Protein AF-A0A4R1I8J6-F1 (afdb_monomer_lite)

Sequence (56 aa):
MNQRPEPTTFIAITPTMRQLIENVVEDLMLLLDEIDGDVDCEDEAPRFAAGDTPAP

Structure (mmCIF, N/CA/C/O backbone):
data_AF-A0A4R1I8J6-F1
#
_entry.id   AF-A0A4R1I8J6-F1
#
loop_
_atom_site.group_PDB
_atom_site.id
_atom_site.type_symbol
_atom_site.label_atom_id
_atom_site.label_alt_id
_atom_site.label_comp_id
_atom_site.label_asym_id
_atom_site.label_entity_id
_atom_site.label_seq_id
_atom_site.pdbx_PDB_ins_code
_atom_site.Cartn_x
_atom_site.Cartn_y
_atom_site.Cartn_z
_atom_site.occupancy
_atom_site.B_iso_or_equiv
_atom_site.auth_seq_id
_atom_site.auth_comp_id
_atom_site.auth_asym_id
_atom_site.auth_atom_id
_atom_site.pdbx_PDB_model_num
ATOM 1 N N . MET A 1 1 ? -6.546 -42.543 17.661 1.00 43.16 1 MET A N 1
ATOM 2 C CA . MET A 1 1 ? -5.927 -41.252 18.029 1.00 43.16 1 MET A CA 1
ATOM 3 C C . MET A 1 1 ? -6.865 -40.168 17.533 1.00 43.16 1 MET A C 1
ATOM 5 O O . MET A 1 1 ? -7.020 -40.037 16.329 1.00 43.16 1 MET A O 1
ATOM 9 N N . ASN A 1 2 ? -7.575 -39.491 18.434 1.00 62.38 2 ASN A N 1
ATOM 10 C CA . ASN A 1 2 ? -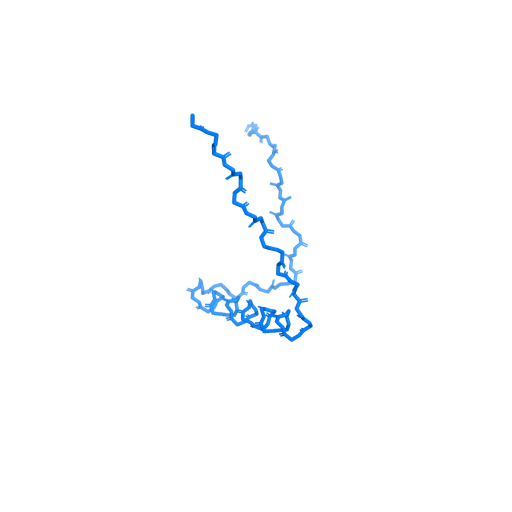8.551 -38.468 18.059 1.00 62.38 2 ASN A CA 1
ATOM 11 C C . ASN A 1 2 ? -7.796 -37.149 17.862 1.00 62.38 2 ASN A C 1
ATOM 13 O O . ASN A 1 2 ? -7.435 -36.508 18.846 1.00 62.38 2 ASN A O 1
ATOM 17 N N . GLN A 1 3 ? -7.492 -36.784 16.614 1.00 70.12 3 GLN A N 1
ATOM 18 C CA . GLN A 1 3 ? -6.939 -35.466 16.303 1.00 70.12 3 GLN A CA 1
ATOM 19 C C . GLN A 1 3 ? -8.012 -34.422 16.609 1.00 70.12 3 GLN A C 1
ATOM 21 O O . GLN A 1 3 ? -9.067 -34.388 15.976 1.00 70.12 3 GLN A O 1
ATOM 26 N N . ARG A 1 4 ? -7.768 -33.610 17.637 1.00 75.25 4 ARG A N 1
ATOM 27 C CA . ARG A 1 4 ? -8.595 -32.443 17.922 1.00 75.25 4 ARG A CA 1
ATOM 28 C C . ARG A 1 4 ? -8.258 -31.401 16.848 1.00 75.25 4 ARG A C 1
ATOM 30 O O . ARG A 1 4 ? -7.071 -31.140 16.670 1.00 75.25 4 ARG A O 1
ATOM 37 N N . PRO A 1 5 ? -9.238 -30.851 16.114 1.00 75.94 5 PRO A N 1
ATOM 38 C CA . PRO A 1 5 ? -8.953 -29.792 15.157 1.00 75.94 5 PRO A CA 1
ATOM 39 C C . PRO A 1 5 ? -8.327 -28.608 15.899 1.00 75.94 5 PRO A C 1
ATOM 41 O O . PRO A 1 5 ? -8.835 -28.194 16.947 1.00 75.94 5 PRO A O 1
ATOM 44 N N . GLU A 1 6 ? -7.199 -28.120 15.381 1.00 81.81 6 GLU A N 1
ATOM 45 C CA . GLU A 1 6 ? -6.532 -26.920 15.886 1.00 81.81 6 GLU A CA 1
ATOM 46 C C . GLU A 1 6 ? -7.533 -25.751 15.872 1.00 81.81 6 GLU A C 1
ATOM 48 O O . GLU A 1 6 ? -8.279 -25.593 14.897 1.00 81.81 6 GLU A O 1
ATOM 53 N N . PRO A 1 7 ? -7.606 -24.947 16.944 1.00 81.69 7 PRO A N 1
ATOM 54 C CA . PRO A 1 7 ? -8.533 -23.828 16.999 1.00 81.69 7 PRO A CA 1
ATOM 55 C C . PRO A 1 7 ? -8.203 -22.817 15.894 1.00 81.69 7 PRO A C 1
ATOM 57 O O . PRO A 1 7 ? -7.093 -22.295 15.817 1.00 81.69 7 PRO A O 1
ATOM 60 N N . THR A 1 8 ? -9.180 -22.530 15.033 1.00 83.12 8 THR A N 1
ATOM 61 C CA . THR A 1 8 ? -9.052 -21.495 14.003 1.00 83.12 8 THR A CA 1
ATOM 62 C C . THR A 1 8 ? -9.050 -20.117 14.660 1.00 83.12 8 THR A C 1
ATOM 64 O O . THR A 1 8 ? -10.044 -19.703 15.258 1.00 83.12 8 THR A O 1
ATOM 67 N N . THR A 1 9 ? -7.936 -19.399 14.540 1.00 84.44 9 THR A N 1
ATOM 68 C CA . THR A 1 9 ? -7.811 -18.027 15.041 1.00 84.44 9 THR A CA 1
ATOM 69 C C . THR A 1 9 ? -8.318 -17.047 13.992 1.00 84.44 9 THR A C 1
ATOM 71 O O . THR A 1 9 ? -7.738 -16.920 12.916 1.00 84.44 9 THR A O 1
ATOM 74 N N . PHE A 1 10 ? -9.387 -16.327 14.320 1.00 83.50 10 PHE A N 1
ATOM 75 C CA . PHE A 1 10 ? -9.902 -15.245 13.489 1.00 83.50 10 PHE A CA 1
ATOM 76 C C . PHE A 1 10 ? -9.209 -13.939 13.865 1.00 83.50 10 PHE A C 1
ATOM 78 O O . PHE A 1 10 ? -9.329 -13.466 14.995 1.00 83.50 10 PHE A O 1
ATOM 85 N N . ILE A 1 11 ? -8.485 -13.357 12.913 1.00 86.44 11 ILE A N 1
ATOM 86 C CA . ILE A 1 11 ? -7.827 -12.063 13.086 1.00 86.44 11 ILE A CA 1
ATOM 87 C C . ILE A 1 11 ? -8.738 -10.995 12.488 1.00 86.44 11 ILE A C 1
ATOM 89 O O . ILE A 1 11 ? -9.035 -11.014 11.295 1.00 86.44 11 ILE A O 1
ATOM 93 N N . ALA A 1 12 ? -9.191 -10.065 13.325 1.00 90.50 12 ALA A N 1
ATOM 94 C CA . ALA A 1 12 ? -9.938 -8.907 12.859 1.00 90.50 12 ALA A CA 1
ATOM 95 C C . ALA A 1 12 ? -8.981 -7.920 12.177 1.00 90.50 12 ALA A C 1
ATOM 97 O O . ALA A 1 12 ? -8.016 -7.459 12.788 1.00 90.50 12 ALA A O 1
ATOM 98 N N . ILE A 1 13 ? -9.266 -7.574 10.921 1.00 90.69 13 ILE A N 1
ATOM 99 C CA . ILE A 1 13 ? -8.547 -6.514 10.213 1.00 90.69 13 ILE A CA 1
ATOM 100 C C . ILE A 1 13 ? -8.995 -5.174 10.794 1.00 90.69 13 ILE A C 1
ATOM 102 O O . ILE A 1 13 ? -10.168 -4.806 10.706 1.00 90.69 13 ILE A O 1
ATOM 106 N N . THR A 1 14 ? -8.064 -4.439 11.397 1.00 96.06 14 THR A N 1
ATOM 107 C CA . THR A 1 14 ? -8.338 -3.078 11.868 1.00 96.06 14 THR A CA 1
ATOM 108 C C . THR A 1 14 ? -8.318 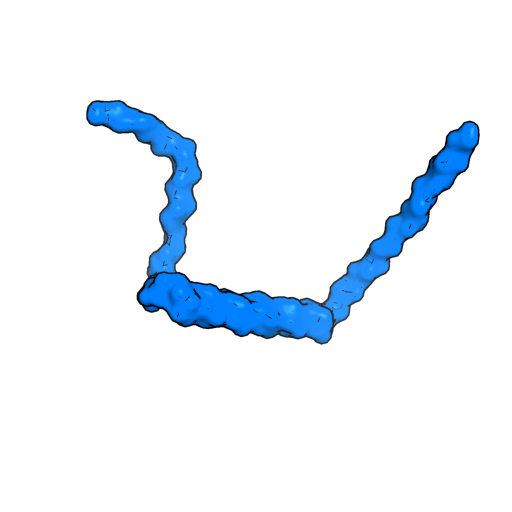-2.090 10.696 1.00 96.06 14 THR A C 1
ATOM 110 O O . THR A 1 14 ? -7.679 -2.363 9.675 1.00 96.06 14 THR A O 1
ATOM 113 N N . PRO A 1 15 ? -8.956 -0.912 10.825 1.00 96.44 15 PRO A N 1
ATOM 114 C CA . PRO A 1 15 ? -8.885 0.127 9.795 1.00 96.44 15 PRO A CA 1
ATOM 115 C C . PRO A 1 15 ? -7.446 0.527 9.440 1.00 96.44 15 PRO A C 1
ATOM 117 O O . PRO A 1 15 ? -7.127 0.733 8.277 1.00 96.44 15 PRO A O 1
ATOM 120 N N . THR A 1 16 ? -6.548 0.566 10.426 1.00 97.00 16 THR A N 1
ATOM 121 C CA . THR A 1 16 ? -5.130 0.876 10.199 1.00 97.00 16 THR A CA 1
ATOM 122 C C . THR A 1 16 ? -4.415 -0.226 9.423 1.00 97.00 16 THR A C 1
ATOM 124 O O . THR A 1 16 ? -3.650 0.074 8.516 1.00 97.00 16 THR A O 1
ATOM 127 N N . MET A 1 17 ? -4.670 -1.501 9.742 1.00 95.56 17 MET A N 1
ATOM 128 C CA . MET A 1 17 ? -4.105 -2.622 8.980 1.00 95.56 17 MET A CA 1
ATOM 129 C C . MET A 1 17 ? -4.571 -2.596 7.529 1.00 95.56 17 MET A C 1
ATOM 131 O O . MET A 1 17 ? -3.765 -2.809 6.632 1.00 95.56 17 MET A O 1
ATOM 135 N N . ARG A 1 18 ? -5.852 -2.292 7.306 1.00 95.75 18 ARG A N 1
ATOM 136 C CA . ARG A 1 18 ? -6.403 -2.095 5.967 1.00 95.75 18 ARG A CA 1
ATOM 137 C C . ARG A 1 18 ? -5.648 -1.004 5.209 1.00 95.75 18 ARG A C 1
ATOM 139 O O . ARG A 1 18 ? -5.160 -1.288 4.126 1.00 95.75 18 ARG A O 1
ATOM 146 N N . GLN A 1 19 ? -5.486 0.179 5.803 1.00 97.69 19 GLN A N 1
ATOM 147 C CA . GLN A 1 19 ? -4.777 1.285 5.155 1.00 97.69 19 GLN A CA 1
ATOM 148 C C . GLN A 1 19 ? -3.333 0.917 4.795 1.00 97.69 19 GLN A C 1
ATOM 150 O O . GLN A 1 19 ? -2.855 1.247 3.720 1.00 97.69 19 GLN A O 1
ATOM 155 N N . LEU A 1 20 ? -2.627 0.218 5.689 1.00 97.06 20 LEU A N 1
ATOM 156 C CA . LEU A 1 20 ? -1.256 -0.219 5.419 1.00 97.06 20 LEU A CA 1
ATOM 157 C C . LEU A 1 20 ? -1.191 -1.205 4.251 1.00 97.06 20 LEU A C 1
ATOM 159 O O . LEU A 1 20 ? -0.272 -1.125 3.445 1.00 97.06 20 LEU A O 1
ATOM 163 N N . ILE A 1 21 ? -2.155 -2.125 4.162 1.00 95.81 21 ILE A N 1
ATOM 164 C CA . ILE A 1 21 ? -2.250 -3.067 3.042 1.00 95.81 21 ILE A CA 1
ATOM 165 C C . ILE A 1 21 ? -2.536 -2.312 1.744 1.00 95.81 21 ILE A C 1
ATOM 167 O O . ILE A 1 21 ? -1.858 -2.561 0.757 1.00 95.81 21 ILE A O 1
ATOM 171 N N . GLU A 1 22 ? -3.500 -1.391 1.755 1.00 96.88 22 GLU A N 1
ATOM 172 C CA . GLU A 1 22 ? -3.872 -0.585 0.585 1.00 96.88 22 GLU A CA 1
ATOM 173 C C . GLU A 1 22 ? -2.670 0.211 0.059 1.00 96.88 22 GLU A C 1
ATOM 175 O O . GLU A 1 22 ? -2.324 0.072 -1.109 1.00 96.88 22 GLU A O 1
ATOM 180 N N . ASN A 1 23 ? -1.941 0.909 0.935 1.00 96.81 23 ASN A N 1
ATOM 181 C CA . ASN A 1 23 ? -0.747 1.663 0.543 1.00 96.81 23 ASN A CA 1
ATOM 182 C C . ASN A 1 23 ? 0.341 0.767 -0.077 1.00 96.81 23 ASN A C 1
ATOM 184 O O . ASN A 1 23 ? 0.938 1.121 -1.084 1.00 96.81 23 ASN A O 1
ATOM 188 N N . VAL A 1 24 ? 0.605 -0.405 0.514 1.00 97.19 24 VAL A N 1
ATOM 189 C CA . VAL A 1 24 ? 1.630 -1.327 -0.010 1.00 97.19 24 VAL A CA 1
ATOM 190 C C . VAL A 1 24 ? 1.218 -1.910 -1.360 1.00 97.19 24 VAL A C 1
ATOM 192 O O . VAL A 1 24 ? 2.076 -2.157 -2.203 1.00 97.19 24 VAL A O 1
ATOM 195 N N . VAL A 1 25 ? -0.077 -2.153 -1.567 1.00 95.62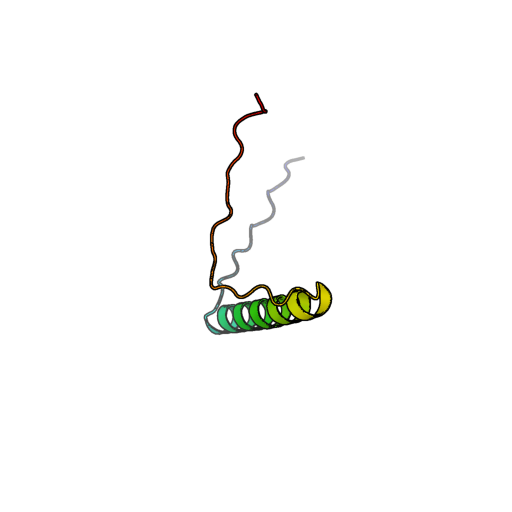 25 VAL A N 1
ATOM 196 C CA . VAL A 1 25 ? -0.592 -2.601 -2.864 1.00 95.62 25 VAL A CA 1
ATOM 197 C C . VAL A 1 25 ? -0.398 -1.508 -3.913 1.00 95.62 25 VAL A C 1
ATOM 199 O O . VAL A 1 25 ? 0.115 -1.818 -4.980 1.00 95.62 25 VAL A O 1
ATOM 202 N N . GLU A 1 26 ? -0.728 -0.252 -3.605 1.00 94.56 26 GLU A N 1
ATOM 203 C CA . GLU A 1 26 ? -0.501 0.885 -4.510 1.00 94.56 26 GLU A CA 1
ATOM 204 C C . GLU A 1 26 ? 0.978 1.045 -4.880 1.00 94.56 26 GLU A C 1
ATOM 206 O O . GLU A 1 26 ? 1.313 1.094 -6.063 1.00 94.56 26 GLU A O 1
ATOM 211 N N . ASP A 1 27 ? 1.873 1.027 -3.890 1.00 94.81 27 ASP A N 1
ATOM 212 C CA . ASP A 1 27 ? 3.320 1.110 -4.119 1.00 94.81 27 ASP A CA 1
ATOM 213 C C . ASP A 1 27 ? 3.829 -0.049 -4.994 1.00 94.81 27 ASP A C 1
ATOM 215 O O . ASP A 1 27 ? 4.703 0.134 -5.844 1.00 94.81 27 ASP A O 1
ATOM 219 N N . LEU A 1 28 ? 3.286 -1.257 -4.796 1.00 93.75 28 LEU A N 1
ATOM 220 C CA . LEU A 1 28 ? 3.650 -2.424 -5.592 1.00 93.75 28 LEU A CA 1
ATOM 221 C C . LEU A 1 28 ? 3.164 -2.298 -7.038 1.00 93.75 28 LEU A C 1
ATOM 223 O O . LEU A 1 28 ? 3.909 -2.676 -7.934 1.00 93.75 28 LEU A O 1
ATOM 227 N N . MET A 1 29 ? 1.958 -1.779 -7.272 1.00 88.56 29 MET A N 1
ATOM 228 C CA . MET A 1 29 ? 1.459 -1.542 -8.632 1.00 88.56 29 MET A CA 1
ATOM 229 C C . MET A 1 29 ? 2.357 -0.547 -9.370 1.00 88.56 29 MET A C 1
ATOM 231 O O . MET A 1 29 ? 2.858 -0.876 -10.438 1.00 88.56 29 MET A O 1
ATOM 235 N N . LEU A 1 30 ? 2.688 0.587 -8.742 1.00 88.12 30 LEU A N 1
ATOM 236 C CA . LEU A 1 30 ? 3.592 1.586 -9.326 1.00 88.12 30 LEU A CA 1
ATOM 237 C C . LEU A 1 30 ? 4.966 1.003 -9.683 1.00 88.12 30 LEU A C 1
ATOM 239 O O . LEU A 1 30 ? 5.530 1.313 -10.731 1.00 88.12 30 LEU A O 1
ATOM 243 N N . LEU A 1 31 ? 5.514 0.156 -8.808 1.00 90.44 31 LEU A N 1
ATOM 244 C CA . LEU A 1 31 ? 6.785 -0.515 -9.063 1.00 90.44 31 LEU A CA 1
ATOM 245 C C . LEU A 1 31 ? 6.687 -1.498 -10.235 1.00 90.44 31 LEU A C 1
ATOM 247 O O . LEU A 1 31 ? 7.627 -1.615 -11.019 1.00 90.44 31 LEU A O 1
ATOM 251 N N . LEU A 1 32 ? 5.588 -2.245 -10.326 1.00 88.19 32 LEU A N 1
ATOM 252 C CA . LEU A 1 32 ? 5.381 -3.198 -11.411 1.00 88.19 32 LEU A CA 1
ATOM 253 C C . LEU A 1 32 ? 5.244 -2.479 -12.756 1.00 88.19 32 LEU A C 1
ATOM 255 O O . LEU A 1 32 ? 5.871 -2.932 -13.708 1.00 88.19 32 LEU A O 1
ATOM 259 N N . ASP A 1 33 ? 4.557 -1.338 -12.806 1.00 82.81 33 ASP A N 1
ATOM 260 C CA . ASP A 1 33 ? 4.462 -0.500 -14.009 1.00 82.81 33 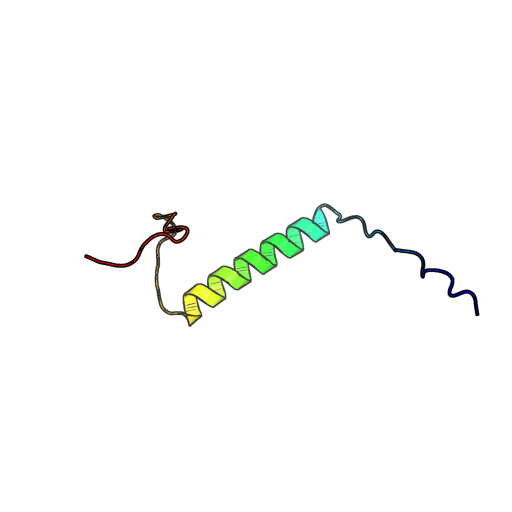ASP A CA 1
ATOM 261 C C . ASP A 1 33 ? 5.844 0.016 -14.448 1.00 82.81 33 ASP A C 1
ATOM 263 O O . ASP A 1 33 ? 6.208 -0.049 -15.623 1.00 82.81 33 ASP A O 1
ATOM 267 N N . GLU A 1 34 ? 6.668 0.477 -13.496 1.00 84.50 34 GLU A N 1
ATOM 268 C CA . GLU A 1 34 ? 8.036 0.927 -13.787 1.00 84.50 34 GLU A CA 1
ATOM 269 C C . GLU A 1 34 ? 8.909 -0.207 -14.353 1.00 84.50 34 GLU A C 1
ATOM 271 O O . GLU A 1 34 ? 9.737 0.026 -15.239 1.00 84.50 34 GLU A O 1
ATOM 276 N N . ILE A 1 35 ? 8.738 -1.433 -13.849 1.00 86.00 35 ILE A N 1
ATOM 277 C CA . ILE A 1 35 ? 9.523 -2.600 -14.269 1.00 86.00 35 ILE A CA 1
ATOM 278 C C . ILE A 1 35 ? 9.048 -3.162 -15.613 1.00 86.00 35 ILE A C 1
ATOM 280 O O . ILE A 1 35 ? 9.897 -3.534 -16.427 1.00 86.00 35 ILE A O 1
ATOM 284 N N . ASP A 1 36 ? 7.736 -3.265 -15.840 1.00 77.38 36 ASP A N 1
ATOM 285 C CA . ASP A 1 36 ? 7.178 -3.805 -17.089 1.00 77.38 36 ASP A CA 1
ATOM 286 C C . ASP A 1 36 ? 7.429 -2.849 -18.267 1.00 77.38 36 ASP A C 1
ATOM 288 O O . ASP A 1 36 ? 7.506 -3.260 -19.424 1.00 77.38 36 ASP A O 1
ATOM 292 N N . GLY A 1 37 ? 7.679 -1.567 -17.972 1.00 63.88 37 GLY A N 1
ATOM 293 C CA . GLY A 1 37 ? 8.080 -0.570 -18.960 1.00 63.88 37 GLY A CA 1
ATOM 294 C C . GLY A 1 37 ? 6.947 -0.145 -19.895 1.00 63.88 37 GLY A C 1
ATOM 295 O O . GLY A 1 37 ? 7.196 0.659 -20.798 1.00 63.88 37 GLY A O 1
ATOM 296 N N . ASP A 1 38 ? 5.729 -0.643 -19.669 1.00 63.16 38 ASP A N 1
ATOM 297 C CA . ASP A 1 38 ? 4.513 -0.165 -20.312 1.00 63.16 38 ASP A CA 1
ATOM 298 C C . ASP A 1 38 ? 3.907 0.961 -19.471 1.00 63.16 38 ASP A C 1
ATOM 300 O O . ASP A 1 38 ? 3.500 0.786 -18.325 1.00 63.16 38 ASP A O 1
ATOM 304 N N . VAL A 1 39 ? 3.830 2.150 -20.069 1.00 58.06 39 VAL A N 1
ATOM 305 C CA . VAL A 1 39 ? 3.01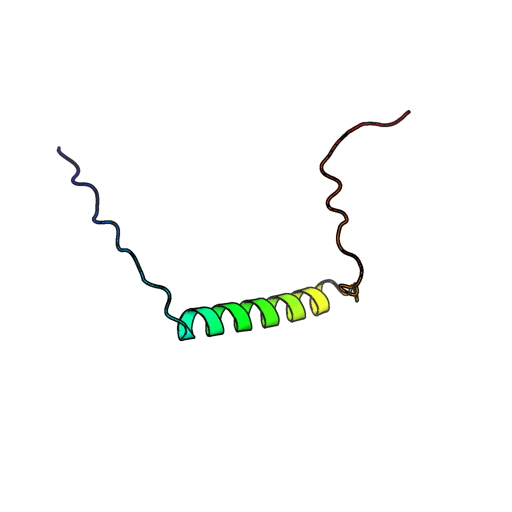0 3.259 -19.563 1.00 58.06 39 VAL A CA 1
ATOM 306 C C . VAL A 1 39 ? 1.574 2.989 -20.007 1.00 58.06 39 VAL A C 1
ATOM 308 O O . VAL A 1 39 ? 1.004 3.769 -20.768 1.00 58.06 39 VAL A O 1
ATOM 311 N N . ASP A 1 40 ? 0.999 1.854 -19.620 1.00 58.53 40 ASP A N 1
ATOM 312 C CA . ASP A 1 40 ? -0.379 1.557 -19.995 1.00 58.53 40 ASP A CA 1
ATOM 313 C C . ASP A 1 40 ? -1.320 2.228 -18.997 1.00 58.53 40 ASP A C 1
ATOM 315 O O . ASP A 1 40 ? -1.702 1.706 -17.955 1.00 58.53 40 ASP A O 1
ATOM 319 N N . CYS A 1 41 ? -1.638 3.475 -19.359 1.00 55.81 41 CYS A N 1
ATOM 320 C CA . CYS A 1 41 ? -2.755 4.270 -18.888 1.00 55.81 41 CYS A CA 1
ATOM 321 C C . CYS A 1 41 ? -3.945 3.386 -18.484 1.00 55.81 41 CYS A C 1
ATOM 323 O O . CYS A 1 41 ? -4.598 2.789 -19.341 1.00 55.81 41 CYS A O 1
ATOM 325 N N . GLU A 1 42 ? -4.305 3.405 -17.200 1.00 55.19 42 GLU A N 1
ATOM 326 C CA . GLU A 1 42 ? -5.564 2.858 -16.676 1.00 55.19 42 GLU A CA 1
ATOM 327 C C . GLU A 1 42 ? -6.820 3.628 -17.172 1.00 55.19 42 GLU A C 1
ATOM 329 O O . GLU A 1 42 ? -7.775 3.832 -16.428 1.00 55.19 42 GLU A O 1
ATOM 334 N N . ASP A 1 43 ? -6.848 4.064 -18.435 1.00 54.38 43 ASP A N 1
ATOM 335 C CA . ASP A 1 43 ? -8.031 4.613 -19.112 1.00 54.38 43 ASP A CA 1
ATOM 336 C C . ASP A 1 43 ? -8.753 3.568 -19.992 1.00 54.38 43 ASP A C 1
ATOM 338 O O . ASP A 1 43 ? -9.850 3.833 -20.484 1.00 54.38 43 ASP A O 1
ATOM 342 N N . GLU A 1 44 ? -8.223 2.348 -20.149 1.00 54.28 44 GLU A N 1
ATOM 343 C CA . GLU A 1 44 ? -8.962 1.235 -20.765 1.00 54.28 44 GLU A CA 1
ATOM 344 C C . GLU A 1 44 ? -8.956 -0.031 -19.896 1.00 54.28 44 GLU A C 1
ATOM 346 O O . GLU A 1 44 ? -8.126 -0.925 -20.037 1.00 54.28 44 GLU A O 1
ATOM 351 N N . ALA A 1 45 ? -9.993 -0.186 -19.073 1.00 52.38 45 ALA A N 1
ATOM 352 C CA . ALA A 1 45 ? -10.509 -1.513 -18.744 1.00 52.38 45 ALA A CA 1
ATOM 353 C C . ALA A 1 45 ? -11.878 -1.703 -19.434 1.00 52.38 45 ALA A C 1
ATOM 355 O O . ALA A 1 45 ? -12.676 -0.764 -19.412 1.00 52.38 45 ALA A O 1
ATOM 356 N N . PRO A 1 46 ? -12.226 -2.890 -19.989 1.00 49.75 46 PRO A N 1
ATOM 357 C CA . PRO A 1 46 ? -11.601 -4.189 -19.747 1.00 49.75 46 PRO A CA 1
ATOM 358 C C . PRO A 1 46 ? -11.301 -4.992 -21.031 1.00 49.75 46 PRO A C 1
ATOM 360 O O . PRO A 1 46 ? -12.203 -5.346 -21.789 1.00 49.75 46 PRO A O 1
ATOM 363 N N . ARG A 1 47 ? -10.070 -5.487 -21.188 1.00 52.38 47 ARG A N 1
ATOM 364 C CA . ARG A 1 47 ? -9.816 -6.703 -21.987 1.00 52.38 47 ARG A CA 1
ATOM 365 C C . ARG A 1 47 ? -9.876 -7.964 -21.123 1.00 52.38 47 ARG A C 1
ATOM 367 O O . ARG A 1 47 ? -9.075 -8.878 -21.262 1.00 52.38 47 ARG A O 1
ATOM 374 N N . PHE A 1 48 ? -10.910 -8.076 -20.291 1.00 57.97 48 PHE A N 1
ATOM 375 C CA . PHE A 1 48 ? -11.407 -9.391 -19.884 1.00 57.97 48 PHE A CA 1
ATOM 376 C C . PHE A 1 48 ? -12.297 -9.941 -21.005 1.00 57.97 48 PHE A C 1
ATOM 378 O O . PHE A 1 48 ? -13.513 -10.051 -20.860 1.00 57.97 48 PHE A O 1
ATOM 385 N N . ALA A 1 49 ? -11.693 -10.290 -22.143 1.00 49.38 49 ALA A N 1
ATOM 386 C CA . ALA A 1 49 ? -12.313 -11.242 -23.053 1.00 49.38 49 ALA A CA 1
ATOM 387 C C . ALA A 1 49 ? -12.165 -12.624 -22.407 1.00 49.38 49 ALA A C 1
ATOM 389 O O . ALA A 1 49 ? -11.189 -13.341 -22.621 1.00 49.38 49 ALA A O 1
ATOM 390 N N . ALA A 1 50 ? -13.119 -12.950 -21.534 1.00 54.84 50 ALA A N 1
ATOM 391 C CA . ALA A 1 50 ? -13.381 -14.322 -21.134 1.00 54.84 50 ALA A CA 1
ATOM 392 C C . ALA A 1 50 ? -13.455 -15.190 -22.403 1.00 54.84 50 ALA A C 1
ATOM 394 O O . ALA A 1 50 ? -14.094 -14.800 -23.379 1.00 54.84 50 ALA A O 1
ATOM 395 N N . GLY A 1 51 ? -12.737 -16.312 -22.414 1.00 63.38 51 GLY A N 1
ATOM 396 C CA . GLY A 1 51 ? -12.523 -17.094 -23.628 1.00 63.38 51 GLY A CA 1
ATOM 397 C C . GLY A 1 51 ? -13.804 -17.615 -24.284 1.00 63.38 51 GLY A C 1
ATOM 398 O O . GLY A 1 51 ? -14.637 -18.198 -23.604 1.00 63.38 51 GLY A O 1
ATOM 399 N N . ASP A 1 52 ? -13.896 -17.433 -25.604 1.00 53.94 52 ASP A N 1
ATOM 400 C CA . ASP A 1 52 ? -14.626 -18.220 -26.620 1.00 53.94 52 ASP A CA 1
ATOM 401 C C . ASP A 1 52 ? -14.307 -17.506 -27.961 1.00 53.94 52 ASP A C 1
ATOM 403 O O . ASP A 1 52 ? -14.414 -16.286 -28.013 1.00 53.94 52 ASP A O 1
ATOM 407 N N . THR A 1 53 ? -13.802 -18.048 -29.072 1.00 54.38 53 THR A N 1
ATOM 408 C CA . THR A 1 53 ? -13.906 -19.346 -29.762 1.00 54.38 53 THR A CA 1
ATOM 409 C C . THR A 1 53 ? -12.789 -19.350 -30.847 1.00 54.38 53 THR A C 1
ATOM 411 O O . THR A 1 53 ? -12.387 -18.263 -31.279 1.00 54.38 53 THR A O 1
ATOM 414 N N . PRO A 1 54 ? -12.241 -20.491 -31.326 1.00 51.94 54 PRO A N 1
ATOM 415 C CA . PRO A 1 54 ? -11.229 -20.478 -32.391 1.00 51.94 54 PRO A CA 1
ATOM 416 C C . PRO A 1 54 ? -11.777 -20.027 -33.762 1.00 51.94 54 PRO A C 1
ATOM 418 O O . PRO A 1 54 ? -12.969 -20.136 -34.038 1.00 51.94 54 PRO A O 1
ATOM 421 N N . ALA A 1 55 ? -10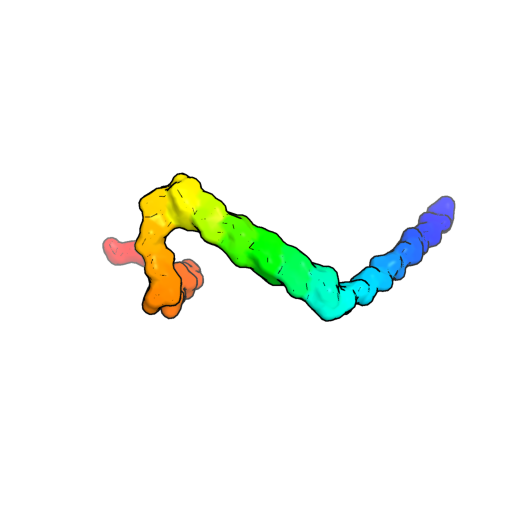.833 -19.538 -34.575 1.00 44.72 55 ALA A N 1
ATOM 422 C CA . ALA A 1 55 ? -10.887 -18.921 -35.908 1.00 44.72 55 ALA A CA 1
ATOM 423 C C . ALA A 1 55 ? -11.914 -19.443 -36.944 1.00 44.72 55 ALA A C 1
ATOM 425 O O . ALA A 1 55 ? -12.252 -20.628 -36.924 1.00 44.72 55 ALA A O 1
ATOM 426 N N . PRO A 1 56 ? -12.298 -18.615 -37.943 1.00 56.25 56 PRO A N 1
ATOM 427 C CA . PRO A 1 56 ? -12.552 -19.097 -39.300 1.00 56.25 56 PRO A CA 1
ATOM 428 C C . PRO A 1 56 ? -11.252 -19.357 -40.083 1.00 56.25 56 PRO A C 1
ATOM 430 O O . PRO A 1 56 ? -10.283 -18.577 -39.927 1.00 56.25 56 PRO A O 1
#

Organism: Ancylobacter aquaticus (NCBI:txid100)

pLDDT: mean 75.73, std 17.97, range [43.16, 97.69]

Foldseek 3Di:
DDDDPDDDDDDDQDPVNVVVVVVVVVVVVVVVCVVVVDPPPPPDDDPPPPDDDDDD

Radius of gyration: 21.04 Å; chains: 1; bounding box: 24×46×57 Å

Secondary structure (DSSP, 8-state):
---PPPP-PPPPPPHHHHHHHHHHHHHHHHHHHHHH-----TT-------------